Protein AF-A0A5R9DWX4-F1 (afdb_monomer_lite)

Secondary structure (DSSP, 8-state):
----TT---HHHHHHHHHTT------PPPP--SSTT---GGGSEEETTTTEEE-TTS-EEEPPPP-

Organism: NCBI:txid1817406

Radius of gyration: 17.41 Å; chains: 1; bounding box: 36×30×42 Å

pLDDT: mean 73.22, std 15.66, range [36.66, 93.56]

Foldseek 3Di:
DDDDLVPPDPVVCVVCVVVVHRPDRDDDPQDAPDVVHDDPVQWDADPVQQWIAHVVGDIDGHDDDD

Structure (mmCIF, N/CA/C/O backbone):
data_AF-A0A5R9DWX4-F1
#
_entry.id   AF-A0A5R9DWX4-F1
#
loop_
_atom_site.group_PDB
_atom_site.id
_atom_site.type_symbol
_atom_site.label_atom_id
_atom_site.label_alt_id
_atom_site.label_comp_id
_atom_site.label_asym_id
_atom_site.label_entity_id
_atom_site.label_seq_id
_atom_site.pdbx_PDB_ins_code
_atom_site.Cartn_x
_atom_site.Cartn_y
_atom_site.Cartn_z
_atom_site.occupancy
_atom_site.B_iso_or_equiv
_atom_site.auth_seq_id
_atom_site.auth_comp_id
_atom_site.auth_asym_id
_atom_site.auth_atom_id
_atom_site.pdbx_PDB_model_num
ATOM 1 N N . MET A 1 1 ? -7.694 16.693 -27.951 1.00 36.66 1 MET A N 1
ATOM 2 C CA . MET A 1 1 ? -6.823 17.163 -26.855 1.00 36.66 1 MET A CA 1
ATOM 3 C C . MET A 1 1 ? -6.241 15.919 -26.202 1.00 36.66 1 MET A C 1
ATOM 5 O O . MET A 1 1 ? -7.021 15.043 -25.852 1.00 36.66 1 MET A O 1
ATOM 9 N N . LEU A 1 2 ? -4.915 15.765 -26.176 1.00 38.31 2 LEU A N 1
ATOM 10 C CA . LEU A 1 2 ? -4.251 14.591 -25.601 1.00 38.31 2 LEU A CA 1
ATOM 11 C C . LEU A 1 2 ? -4.128 14.826 -24.090 1.00 38.31 2 LEU A C 1
ATOM 13 O O . LEU A 1 2 ? -3.394 15.719 -23.675 1.00 38.31 2 LEU A O 1
ATOM 17 N N . GLY A 1 3 ? -4.919 14.101 -23.299 1.00 44.56 3 GLY A N 1
ATOM 18 C CA . GLY A 1 3 ? -4.851 14.146 -21.841 1.00 44.56 3 GLY A CA 1
ATOM 19 C C . GLY A 1 3 ? -3.601 13.417 -21.377 1.00 44.56 3 GLY A C 1
ATOM 20 O O . GLY A 1 3 ? -3.571 12.190 -21.368 1.00 44.56 3 GLY A O 1
ATOM 21 N N . ASP A 1 4 ? -2.556 14.172 -21.058 1.00 53.59 4 ASP A N 1
ATOM 22 C CA . ASP A 1 4 ? -1.405 13.640 -20.340 1.00 53.59 4 ASP A CA 1
ATOM 23 C C . ASP A 1 4 ? -1.855 13.171 -18.946 1.00 53.59 4 ASP A C 1
ATOM 25 O O . ASP A 1 4 ? -2.666 13.833 -18.289 1.00 53.59 4 ASP A O 1
ATOM 29 N N . SER A 1 5 ? -1.353 12.015 -18.503 1.00 53.44 5 SER A N 1
ATOM 30 C CA . SER A 1 5 ? -1.743 11.334 -17.259 1.00 53.44 5 SER A CA 1
ATOM 31 C C . SER A 1 5 ? -1.546 12.172 -15.987 1.00 53.44 5 SER A C 1
ATOM 33 O O . SER A 1 5 ? -1.982 11.759 -14.915 1.00 53.44 5 SER A O 1
ATOM 35 N N . ALA A 1 6 ? -0.904 13.341 -16.084 1.00 51.94 6 ALA A N 1
ATOM 36 C CA . ALA A 1 6 ? -0.789 14.310 -15.002 1.00 51.94 6 ALA A CA 1
ATOM 37 C C . ALA A 1 6 ? -2.089 15.089 -14.708 1.00 51.94 6 ALA A C 1
ATOM 39 O O . ALA A 1 6 ? -2.179 15.731 -13.664 1.00 51.94 6 ALA A O 1
ATOM 40 N N . CYS A 1 7 ? -3.106 15.036 -15.578 1.00 51.41 7 CYS A N 1
ATOM 41 C CA . CYS A 1 7 ? -4.371 15.758 -15.394 1.00 51.41 7 CYS A CA 1
ATOM 42 C C . CYS A 1 7 ? -5.505 14.850 -14.871 1.00 51.41 7 CYS A C 1
ATOM 44 O O . CYS A 1 7 ? -6.593 14.794 -15.436 1.00 51.41 7 CYS A O 1
ATOM 46 N N . GLY A 1 8 ? -5.242 14.097 -13.800 1.00 53.84 8 GLY A N 1
ATOM 47 C CA . GLY A 1 8 ? -6.258 13.377 -13.024 1.00 53.84 8 GLY A CA 1
ATOM 48 C C . GLY A 1 8 ? -6.686 14.191 -11.804 1.00 53.84 8 GLY A C 1
ATOM 49 O O . GLY A 1 8 ? -6.417 13.790 -10.675 1.00 53.84 8 GLY A O 1
ATOM 50 N N . THR A 1 9 ? -7.262 15.378 -11.997 1.00 58.62 9 THR A N 1
ATOM 51 C CA . THR A 1 9 ? -7.788 16.173 -10.876 1.00 58.62 9 THR A CA 1
ATOM 52 C C . THR A 1 9 ? -9.040 15.487 -10.327 1.00 58.62 9 THR A C 1
ATOM 54 O O . THR A 1 9 ? -9.949 15.181 -11.096 1.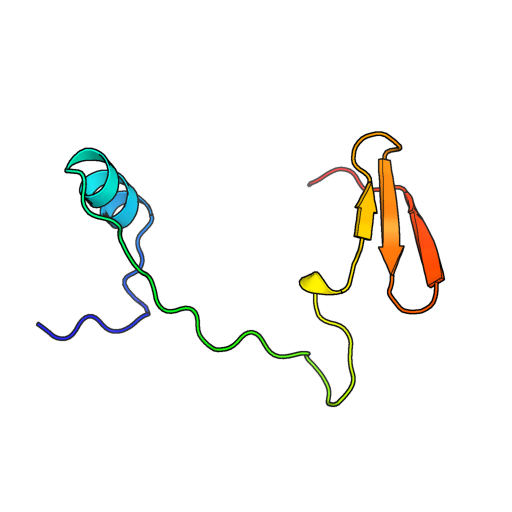00 58.62 9 THR A O 1
ATOM 57 N N . ALA A 1 10 ? -9.095 15.243 -9.013 1.00 60.31 10 ALA A N 1
ATOM 58 C CA . ALA A 1 10 ? -10.186 14.513 -8.355 1.00 60.31 10 ALA A CA 1
ATOM 59 C C . ALA A 1 10 ? -11.582 15.056 -8.717 1.00 60.31 10 ALA A C 1
ATOM 61 O O . ALA A 1 10 ? -12.492 14.274 -8.979 1.00 60.31 10 ALA A O 1
ATOM 62 N N . ASP A 1 11 ? -11.713 16.378 -8.843 1.00 61.34 11 ASP A N 1
ATOM 63 C CA . ASP A 1 11 ? -12.967 17.050 -9.204 1.00 61.34 11 ASP A CA 1
ATOM 64 C C . ASP A 1 11 ? -13.459 16.695 -10.620 1.00 61.34 11 ASP A C 1
ATOM 66 O O . ASP A 1 11 ? -14.661 16.609 -10.865 1.00 61.34 11 ASP A O 1
ATOM 70 N N . LEU A 1 12 ? -12.541 16.457 -11.564 1.00 63.22 12 LEU A N 1
ATOM 71 C CA . LEU A 1 12 ? -12.886 16.061 -12.932 1.00 63.22 12 LEU A CA 1
ATOM 72 C C . LEU A 1 12 ? -13.365 14.606 -12.976 1.00 63.22 12 LEU A C 1
ATOM 74 O O . LEU A 1 12 ? -14.327 14.297 -13.677 1.00 63.22 12 LEU A O 1
ATOM 78 N N . CYS A 1 13 ? -12.723 13.723 -12.208 1.00 63.56 13 CYS A N 1
ATOM 79 C CA . CYS A 1 13 ? -13.163 12.337 -12.064 1.00 63.56 13 CYS A CA 1
ATOM 80 C C . CYS A 1 13 ? -14.534 12.253 -11.378 1.00 63.56 13 CYS A C 1
ATOM 82 O O . CYS A 1 13 ? -15.383 11.481 -11.819 1.00 63.56 13 CYS A O 1
ATOM 84 N N . ASP A 1 14 ? -14.775 13.078 -10.356 1.00 64.31 14 ASP A N 1
ATOM 85 C CA . ASP A 1 14 ? -16.055 13.115 -9.646 1.00 64.31 14 ASP A CA 1
ATOM 86 C C . ASP A 1 14 ? -17.182 13.652 -10.541 1.00 64.31 14 ASP A C 1
ATOM 88 O O . ASP A 1 14 ? -18.248 13.045 -10.644 1.00 64.31 14 ASP A O 1
ATOM 92 N N . HIS A 1 15 ? -16.924 14.726 -11.293 1.00 63.72 15 HIS A N 1
ATOM 93 C CA . HIS A 1 15 ? -17.890 15.259 -12.250 1.00 63.72 15 HIS A CA 1
ATOM 94 C C . HIS A 1 15 ? -18.239 14.249 -13.356 1.00 63.72 15 HIS A C 1
ATOM 96 O O . HIS A 1 15 ? -19.411 14.091 -13.690 1.00 63.72 15 HIS A O 1
ATOM 102 N N . LEU A 1 16 ? -17.253 13.520 -13.897 1.00 62.38 16 LEU A N 1
ATOM 103 C CA . LEU A 1 16 ? -17.491 12.467 -14.892 1.00 62.38 16 LEU A CA 1
ATOM 104 C C . LEU A 1 16 ? -18.295 11.296 -14.307 1.00 62.38 16 LEU A C 1
ATOM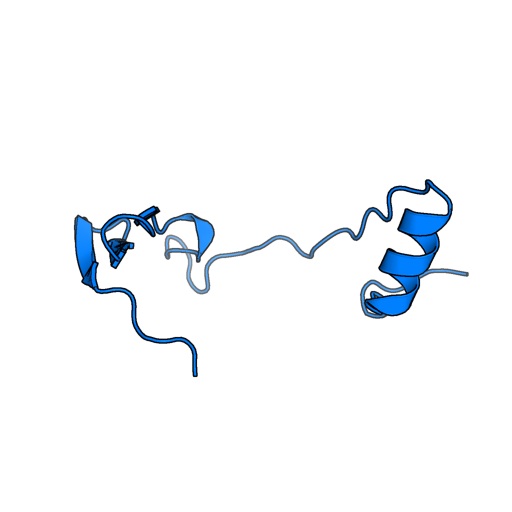 106 O O . LEU A 1 16 ? -19.237 10.832 -14.953 1.00 62.38 16 LEU A O 1
ATOM 110 N N . GLY A 1 17 ? -18.001 10.894 -13.067 1.00 66.00 17 GLY A N 1
ATOM 111 C CA . GLY A 1 17 ? -18.776 9.888 -12.341 1.00 66.00 17 GLY A CA 1
ATOM 112 C C . GLY A 1 17 ? -20.235 10.306 -12.127 1.00 66.00 17 GLY A C 1
ATOM 113 O O . GLY A 1 17 ? -21.146 9.518 -12.377 1.00 66.00 17 GLY A O 1
ATOM 114 N N . GLN A 1 18 ? -20.482 11.572 -11.769 1.00 68.00 18 GLN A N 1
ATOM 115 C CA . GLN A 1 18 ? -21.835 12.129 -11.626 1.00 68.00 18 GLN A CA 1
ATOM 116 C C . GLN A 1 18 ? -22.617 12.177 -12.951 1.00 68.00 18 GLN A C 1
ATOM 118 O O . GLN A 1 18 ? -23.846 12.157 -12.938 1.00 68.00 18 GLN A O 1
ATOM 123 N N . GLN A 1 19 ? -21.928 12.226 -14.096 1.00 65.62 19 GLN A N 1
ATOM 124 C CA . GLN A 1 19 ? -22.535 12.153 -15.432 1.00 65.62 19 GLN A CA 1
ATOM 125 C C . GLN A 1 19 ? -22.642 10.711 -15.971 1.00 65.62 19 GLN A C 1
ATOM 127 O O . GLN A 1 19 ? -23.055 10.509 -17.111 1.00 65.62 19 GLN A O 1
ATOM 132 N N . GLY A 1 20 ? -22.297 9.699 -15.164 1.00 63.47 20 GLY A N 1
ATOM 133 C CA . GLY A 1 20 ? -22.377 8.284 -15.541 1.00 63.47 20 GLY A CA 1
ATOM 134 C C . GLY A 1 20 ? -21.227 7.796 -16.428 1.00 63.47 20 GLY A C 1
ATOM 135 O O . GLY A 1 20 ? -21.326 6.719 -17.017 1.00 63.47 20 GLY A O 1
ATOM 136 N N . HIS A 1 21 ? -20.144 8.567 -16.540 1.00 62.16 21 HIS A N 1
ATOM 137 C CA . HIS A 1 21 ? -18.940 8.168 -17.259 1.00 62.16 21 HIS A CA 1
ATOM 138 C C . HIS A 1 21 ? -17.926 7.551 -16.298 1.00 62.16 21 HIS A C 1
ATOM 140 O O . HIS A 1 21 ? -17.510 8.179 -15.326 1.00 62.16 21 HIS A O 1
ATOM 146 N N . ASP A 1 22 ? -17.488 6.330 -16.603 1.00 57.75 22 ASP A N 1
ATOM 147 C CA . ASP A 1 22 ? -16.401 5.685 -15.872 1.00 57.75 22 ASP A CA 1
ATOM 148 C C . ASP A 1 22 ? -15.064 6.308 -16.302 1.00 57.75 22 ASP A C 1
ATOM 150 O O . ASP A 1 22 ? -14.578 6.105 -17.422 1.00 57.75 22 ASP A O 1
ATOM 154 N N . ALA A 1 23 ? -14.508 7.156 -15.440 1.00 59.88 23 ALA A N 1
ATOM 155 C CA . ALA A 1 23 ? -13.242 7.826 -15.681 1.00 59.88 23 ALA A CA 1
ATOM 156 C C . ALA A 1 23 ? -12.088 6.830 -15.489 1.00 59.88 23 ALA A C 1
ATOM 158 O O . ALA A 1 23 ? -11.518 6.698 -14.407 1.00 59.88 23 ALA A O 1
ATOM 159 N N . VAL A 1 24 ? -11.715 6.130 -16.563 1.00 59.84 24 VAL A N 1
ATOM 160 C CA . VAL A 1 24 ? -10.587 5.190 -16.541 1.00 59.84 24 VAL A CA 1
ATOM 161 C C . VAL A 1 24 ? -9.266 5.962 -16.597 1.00 59.84 24 VAL A C 1
ATOM 163 O O . VAL A 1 24 ? -8.710 6.222 -17.666 1.00 59.84 24 VAL A O 1
ATOM 166 N N . LEU A 1 25 ? -8.734 6.318 -15.427 1.00 63.06 25 LEU A N 1
ATOM 167 C CA . LEU A 1 25 ? -7.351 6.768 -15.300 1.00 63.06 25 LEU A CA 1
ATOM 168 C C . LEU A 1 25 ? -6.439 5.551 -15.457 1.00 63.06 25 LEU A C 1
ATOM 170 O O . LEU A 1 25 ? -6.511 4.627 -14.654 1.00 63.06 25 LEU A O 1
ATOM 174 N N . LYS A 1 26 ? -5.563 5.543 -16.469 1.00 50.94 26 LYS A N 1
ATOM 175 C CA . LYS A 1 26 ? -4.530 4.507 -16.595 1.00 50.94 26 LYS A CA 1
ATOM 176 C C . LYS A 1 26 ? -3.416 4.809 -15.588 1.00 50.94 26 LYS A C 1
ATOM 178 O O . LYS A 1 26 ? -2.627 5.722 -15.849 1.00 50.94 26 LYS A O 1
ATOM 183 N N . PRO A 1 27 ? -3.287 4.056 -14.482 1.00 59.44 27 PRO A N 1
ATOM 184 C CA . PRO A 1 27 ? -2.181 4.266 -13.570 1.00 59.44 27 PRO A CA 1
ATOM 185 C C . PRO A 1 27 ? -0.891 3.835 -14.282 1.00 59.44 27 PRO A C 1
ATOM 187 O O . PRO A 1 27 ? -0.907 2.859 -15.052 1.00 59.44 27 PRO A O 1
ATOM 190 N N . PRO A 1 28 ? 0.240 4.525 -14.060 1.00 60.06 28 PRO A N 1
ATOM 191 C CA . PRO A 1 28 ? 1.529 3.955 -14.418 1.00 60.06 28 PRO A CA 1
ATOM 192 C C . PRO A 1 28 ? 1.665 2.579 -13.745 1.00 60.06 28 PRO A C 1
ATOM 194 O O . PRO A 1 28 ? 1.130 2.380 -12.652 1.00 60.06 28 PRO A O 1
ATOM 197 N N . PRO A 1 29 ? 2.342 1.610 -14.387 1.00 64.38 29 PRO A N 1
ATOM 198 C CA . PRO A 1 29 ? 2.495 0.281 -13.814 1.00 64.38 29 PRO A CA 1
ATOM 199 C C . PRO A 1 29 ? 3.132 0.398 -12.428 1.00 64.38 29 PRO A C 1
ATOM 201 O O . PRO A 1 29 ? 4.244 0.913 -12.300 1.00 64.38 29 PRO A O 1
ATOM 204 N N . PHE A 1 30 ? 2.412 -0.064 -11.408 1.00 66.94 30 PHE A N 1
ATOM 205 C CA . PHE A 1 30 ? 2.887 -0.076 -10.034 1.00 66.94 30 PHE A CA 1
ATOM 206 C C . PHE A 1 30 ? 4.022 -1.099 -9.930 1.00 66.94 30 PHE A C 1
ATOM 208 O O . PHE A 1 30 ? 3.847 -2.273 -10.256 1.00 66.94 30 PHE A O 1
ATOM 215 N N . ARG A 1 31 ? 5.229 -0.635 -9.593 1.00 74.88 31 ARG A N 1
ATOM 216 C CA . ARG A 1 31 ? 6.440 -1.463 -9.521 1.00 74.88 31 ARG A CA 1
ATOM 217 C C . ARG A 1 31 ? 7.002 -1.417 -8.110 1.00 74.88 31 ARG A C 1
ATOM 219 O O . ARG A 1 31 ? 7.020 -0.357 -7.489 1.00 74.88 31 ARG A O 1
ATOM 226 N N . ALA A 1 32 ? 7.524 -2.551 -7.652 1.00 78.12 32 ALA A N 1
ATOM 227 C CA . ALA A 1 32 ? 8.328 -2.606 -6.439 1.00 78.12 32 ALA A CA 1
ATOM 228 C C . ALA A 1 32 ? 9.541 -1.671 -6.552 1.00 78.12 32 ALA A C 1
ATOM 230 O O . ALA A 1 32 ? 10.120 -1.511 -7.631 1.00 78.12 32 ALA A O 1
ATOM 231 N N . ALA A 1 33 ? 9.945 -1.082 -5.425 1.00 80.12 33 ALA A N 1
ATOM 232 C CA . ALA A 1 33 ? 11.082 -0.162 -5.369 1.00 80.12 33 ALA A CA 1
ATOM 233 C C . ALA A 1 33 ? 12.413 -0.832 -5.762 1.00 80.12 33 ALA A C 1
ATOM 235 O O . ALA A 1 33 ? 13.330 -0.161 -6.232 1.00 80.12 33 ALA A O 1
ATOM 236 N N . VAL A 1 34 ? 12.513 -2.155 -5.589 1.00 82.44 34 VAL A N 1
ATOM 237 C CA . VAL A 1 34 ? 13.677 -2.969 -5.956 1.00 82.44 34 VAL A CA 1
ATOM 238 C C . VAL A 1 34 ? 13.233 -4.249 -6.677 1.00 82.44 34 VAL A C 1
ATOM 240 O O . VAL A 1 34 ? 12.130 -4.738 -6.415 1.00 82.44 34 VAL A O 1
ATOM 243 N N . PRO A 1 35 ? 14.063 -4.829 -7.567 1.00 82.31 35 PRO A N 1
ATOM 244 C CA . PRO A 1 35 ? 13.772 -6.123 -8.183 1.00 82.31 35 PRO A CA 1
ATOM 245 C C . PRO A 1 35 ? 13.535 -7.210 -7.125 1.00 82.31 35 PRO A C 1
ATOM 247 O O . PRO A 1 35 ? 14.375 -7.415 -6.253 1.00 82.31 35 PRO A O 1
ATOM 250 N N . GLY A 1 36 ? 12.384 -7.886 -7.195 1.00 81.44 36 GLY A N 1
ATOM 251 C CA . GLY A 1 36 ? 11.976 -8.895 -6.207 1.00 81.44 36 GLY A CA 1
ATOM 252 C C . GLY A 1 36 ? 11.578 -8.334 -4.835 1.00 81.44 36 GLY A C 1
ATOM 253 O O . GLY A 1 36 ? 11.381 -9.106 -3.903 1.00 81.44 36 GLY A O 1
ATOM 254 N N . GLY A 1 37 ? 11.485 -7.009 -4.695 1.00 85.38 37 GLY A N 1
ATOM 255 C CA . GLY A 1 37 ? 10.997 -6.362 -3.482 1.00 85.38 37 GLY A CA 1
ATOM 256 C C . GLY A 1 37 ? 9.479 -6.427 -3.347 1.00 85.38 37 GLY A C 1
ATOM 257 O O . GLY A 1 37 ? 8.768 -6.760 -4.293 1.00 85.38 37 GLY A O 1
ATOM 258 N N . PHE A 1 38 ? 8.996 -6.049 -2.168 1.00 82.94 38 PHE A N 1
ATOM 259 C CA . PHE A 1 38 ? 7.569 -5.961 -1.879 1.00 82.94 38 PHE A CA 1
ATOM 260 C C . PHE A 1 38 ? 6.983 -4.625 -2.341 1.00 82.94 38 PHE A C 1
ATOM 262 O O . PHE A 1 38 ? 7.638 -3.579 -2.318 1.00 82.94 38 PHE A O 1
ATOM 269 N N . THR A 1 39 ? 5.725 -4.677 -2.738 1.00 84.94 39 THR A N 1
ATOM 270 C CA . THR A 1 39 ? 4.835 -3.554 -3.014 1.00 84.94 39 THR A CA 1
ATOM 271 C C . THR A 1 39 ? 3.814 -3.423 -1.889 1.00 84.94 39 THR A C 1
ATOM 273 O O . THR A 1 39 ? 3.672 -4.320 -1.060 1.00 84.94 39 THR A O 1
ATOM 276 N N . SER A 1 40 ? 3.086 -2.307 -1.843 1.00 82.81 40 SER A N 1
ATOM 277 C CA . SER A 1 40 ? 2.006 -2.132 -0.866 1.00 82.81 40 SER A CA 1
ATOM 278 C C . SER A 1 40 ? 0.885 -3.168 -1.019 1.00 82.81 40 SER A C 1
ATOM 280 O O . SER A 1 40 ? 0.275 -3.516 -0.014 1.00 82.81 40 SER A O 1
ATOM 282 N N . ASP A 1 41 ? 0.663 -3.697 -2.226 1.00 84.00 41 ASP A N 1
ATOM 283 C CA . ASP A 1 41 ? -0.354 -4.724 -2.494 1.00 84.00 41 ASP A CA 1
ATOM 284 C C . ASP A 1 41 ? -0.000 -6.092 -1.895 1.00 84.00 41 ASP A C 1
ATOM 286 O O . ASP A 1 41 ? -0.880 -6.923 -1.681 1.00 84.00 41 ASP A O 1
ATOM 290 N N . ASP A 1 42 ? 1.276 -6.332 -1.584 1.00 86.44 42 ASP A N 1
ATOM 291 C CA . ASP A 1 42 ? 1.703 -7.604 -1.003 1.00 86.44 42 ASP A CA 1
ATOM 292 C C . ASP A 1 42 ? 1.388 -7.693 0.510 1.00 86.44 42 ASP A C 1
ATOM 294 O O . A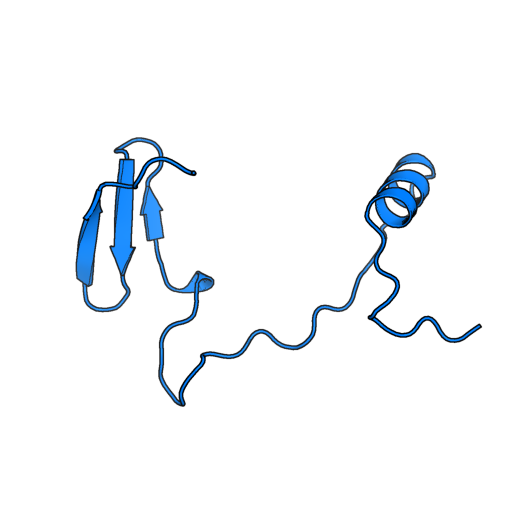SP A 1 42 ? 1.492 -8.761 1.115 1.00 86.44 42 ASP A O 1
ATOM 298 N N . PHE A 1 43 ? 0.999 -6.589 1.157 1.00 89.38 43 PHE A N 1
ATOM 299 C CA . PHE A 1 43 ? 0.694 -6.564 2.590 1.00 89.38 43 PHE A CA 1
ATOM 300 C C . PHE A 1 43 ? -0.770 -6.915 2.859 1.00 89.38 43 PHE A C 1
ATOM 302 O O . PHE A 1 43 ? -1.688 -6.296 2.326 1.00 89.38 43 PHE A O 1
ATOM 309 N N . HIS A 1 44 ? -0.998 -7.856 3.776 1.00 93.25 44 HIS A N 1
ATOM 310 C CA . HIS A 1 44 ? -2.342 -8.180 4.241 1.00 93.25 44 HIS A CA 1
ATOM 311 C C . HIS A 1 44 ? -2.718 -7.295 5.431 1.00 93.25 44 HIS A C 1
ATOM 313 O O . HIS A 1 44 ? -2.073 -7.349 6.482 1.00 93.25 44 HIS A O 1
ATOM 319 N N . ILE A 1 45 ? -3.764 -6.486 5.267 1.00 90.75 45 ILE A N 1
ATOM 320 C CA . ILE A 1 45 ? -4.259 -5.562 6.289 1.00 90.75 45 ILE A CA 1
ATOM 321 C C . ILE A 1 45 ? -5.542 -6.136 6.898 1.00 90.75 45 ILE A C 1
ATOM 323 O O . ILE A 1 45 ? -6.571 -6.212 6.233 1.00 90.75 45 ILE A O 1
ATOM 327 N N . ASP A 1 46 ? -5.488 -6.496 8.178 1.00 89.62 46 ASP A N 1
ATOM 328 C CA . ASP A 1 46 ? -6.648 -6.887 8.978 1.00 89.62 46 ASP A CA 1
ATOM 329 C C . ASP A 1 46 ? -7.093 -5.691 9.827 1.00 89.62 46 ASP A C 1
ATOM 331 O O . ASP A 1 46 ? -6.541 -5.402 10.893 1.00 89.62 46 ASP A O 1
ATOM 335 N N . THR A 1 47 ? -8.102 -4.968 9.343 1.00 88.56 47 THR A N 1
ATOM 336 C CA . THR A 1 47 ? -8.667 -3.813 10.051 1.00 88.56 47 THR A CA 1
ATOM 337 C C . THR A 1 47 ? -9.533 -4.208 11.246 1.00 88.56 47 THR A C 1
ATOM 339 O O . THR A 1 47 ? -9.702 -3.389 12.147 1.00 88.56 47 THR A O 1
ATOM 342 N N . GLY A 1 48 ? -10.045 -5.444 11.297 1.00 89.50 48 GLY A N 1
ATOM 343 C CA . GLY A 1 48 ? -10.849 -5.941 12.415 1.00 89.50 48 GLY A CA 1
ATOM 344 C C . GLY A 1 48 ? -10.005 -6.178 13.665 1.00 89.50 48 GLY A C 1
ATOM 345 O O . GLY A 1 48 ? -10.400 -5.793 14.763 1.00 89.50 48 GLY A O 1
ATOM 346 N N . ASN A 1 49 ? -8.807 -6.736 13.482 1.00 86.69 49 ASN A N 1
ATOM 347 C CA . ASN A 1 49 ? -7.851 -6.971 14.565 1.00 86.69 49 ASN A CA 1
ATOM 348 C C . ASN A 1 49 ? -6.780 -5.879 14.685 1.00 86.69 49 ASN A C 1
ATOM 350 O O . ASN A 1 49 ? -5.924 -5.957 15.566 1.00 86.69 49 ASN A O 1
ATOM 354 N N . GLY A 1 50 ? -6.803 -4.871 13.810 1.00 90.56 50 GLY A N 1
ATOM 355 C CA . GLY A 1 50 ? -5.857 -3.764 13.856 1.00 90.56 50 GLY A CA 1
ATOM 356 C C . GLY A 1 50 ? -4.423 -4.193 13.537 1.00 90.56 50 GLY A C 1
ATOM 357 O O . GLY A 1 50 ? -3.506 -3.741 14.216 1.00 90.56 50 GLY A O 1
ATOM 358 N N . GLN A 1 51 ? -4.209 -5.084 12.565 1.00 92.81 51 GLN A N 1
ATOM 359 C CA . GLN A 1 51 ? -2.899 -5.672 12.261 1.00 92.81 51 GLN A CA 1
ATOM 360 C C . GLN A 1 51 ? -2.550 -5.607 10.772 1.00 92.81 51 GLN A C 1
ATOM 362 O O . GLN A 1 51 ? -3.416 -5.614 9.902 1.00 92.81 51 GLN A O 1
ATOM 367 N N . VAL A 1 52 ? -1.251 -5.592 10.480 1.00 92.25 52 VAL A N 1
ATOM 368 C CA . VAL A 1 52 ? -0.697 -5.741 9.131 1.00 92.25 52 VAL A CA 1
ATOM 369 C C . VAL A 1 52 ? 0.286 -6.893 9.128 1.00 92.25 52 VAL A C 1
ATOM 371 O O . VAL A 1 52 ? 1.137 -6.970 10.010 1.00 92.25 52 VAL A O 1
ATOM 374 N N . THR A 1 53 ? 0.199 -7.752 8.117 1.00 93.06 53 THR A N 1
ATOM 375 C 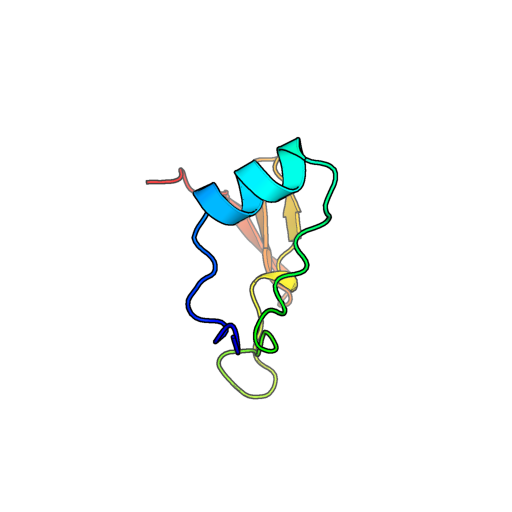CA . THR A 1 53 ? 1.155 -8.834 7.873 1.00 93.06 53 THR A CA 1
ATOM 376 C C . THR A 1 53 ? 1.921 -8.570 6.584 1.00 93.06 53 THR A C 1
ATOM 378 O O . THR A 1 53 ? 1.317 -8.326 5.540 1.00 93.06 53 THR A O 1
ATOM 381 N N . CYS A 1 54 ? 3.251 -8.602 6.652 1.00 90.56 54 CYS A N 1
ATOM 382 C CA . CYS A 1 54 ? 4.105 -8.485 5.477 1.00 90.56 54 CYS A CA 1
ATOM 383 C C . CYS A 1 54 ? 4.327 -9.855 4.807 1.00 90.56 54 CYS A C 1
ATOM 385 O O . CYS A 1 54 ? 4.215 -10.890 5.471 1.00 90.56 54 CYS A O 1
ATOM 387 N N . PRO A 1 55 ? 4.728 -9.892 3.525 1.00 88.25 55 PRO A N 1
ATOM 388 C CA . PRO A 1 55 ? 4.949 -11.147 2.791 1.00 88.25 55 PRO A CA 1
ATOM 389 C C . PRO A 1 55 ? 6.055 -12.031 3.371 1.00 88.25 55 PRO A C 1
ATOM 391 O O . PRO A 1 55 ? 6.074 -13.236 3.145 1.00 88.25 55 PRO A O 1
ATOM 394 N N . ALA A 1 56 ? 6.980 -11.442 4.133 1.00 87.00 56 ALA A N 1
ATOM 395 C CA . ALA A 1 56 ? 8.012 -12.176 4.861 1.00 87.00 56 ALA A CA 1
ATOM 396 C C . ALA A 1 56 ? 7.487 -12.843 6.154 1.00 87.00 56 ALA A C 1
ATOM 398 O O . ALA A 1 56 ? 8.263 -13.457 6.880 1.00 87.00 56 ALA A O 1
ATOM 399 N N . GLY A 1 57 ? 6.185 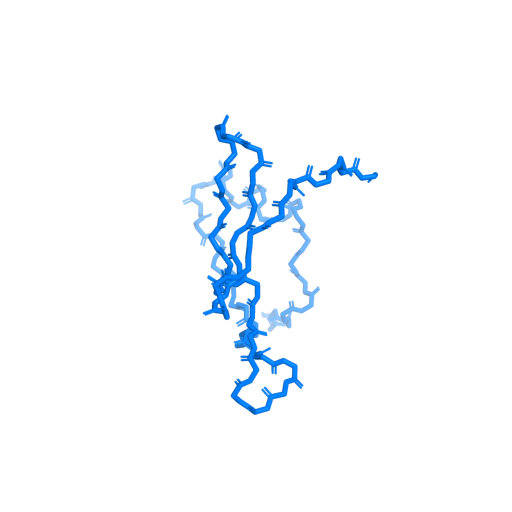-12.730 6.454 1.00 89.44 57 GLY A N 1
ATOM 400 C CA . GLY A 1 57 ? 5.528 -13.377 7.593 1.00 89.44 57 GLY A CA 1
ATOM 401 C C . GLY A 1 57 ? 5.577 -12.590 8.905 1.00 89.44 57 GLY A C 1
ATOM 402 O O . GLY A 1 57 ? 5.267 -13.147 9.955 1.00 89.44 57 GLY A O 1
ATOM 403 N N . HIS A 1 58 ? 5.962 -11.311 8.882 1.00 91.75 58 HIS A N 1
ATOM 404 C CA . HIS A 1 58 ? 5.948 -10.470 10.082 1.00 91.75 58 HIS A CA 1
ATOM 405 C C . HIS A 1 58 ? 4.602 -9.770 10.247 1.00 91.75 58 HIS A C 1
ATOM 407 O O . HIS A 1 58 ? 4.119 -9.144 9.305 1.00 91.75 58 HIS A O 1
ATOM 413 N N . THR A 1 59 ? 4.050 -9.806 11.460 1.00 93.56 59 THR A N 1
ATOM 414 C CA . THR A 1 59 ? 2.798 -9.124 11.805 1.00 93.56 59 THR A CA 1
ATOM 415 C C . THR A 1 59 ? 3.053 -8.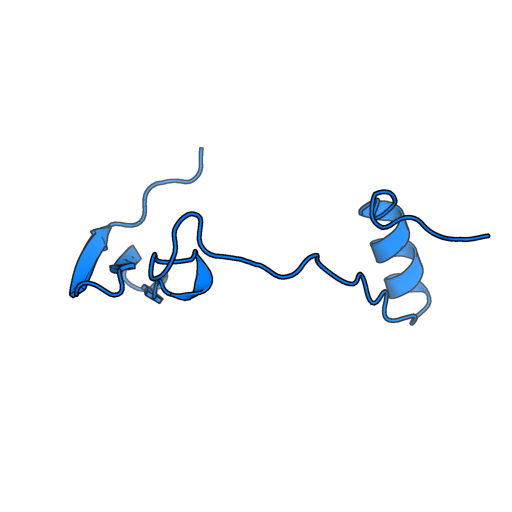012 12.818 1.00 93.56 59 THR A C 1
ATOM 417 O O . THR A 1 59 ? 3.749 -8.218 13.813 1.00 93.56 59 THR A O 1
ATOM 420 N N . VAL A 1 60 ? 2.496 -6.828 12.563 1.00 92.69 60 VAL A N 1
ATOM 421 C CA . VAL A 1 60 ? 2.611 -5.638 13.421 1.00 92.69 60 VAL A CA 1
ATOM 422 C C . VAL A 1 60 ? 1.245 -4.968 13.609 1.00 92.69 60 VAL A C 1
ATOM 424 O O . VAL A 1 60 ? 0.389 -5.091 12.731 1.00 92.69 60 VAL A O 1
ATOM 427 N N . PRO A 1 61 ? 1.010 -4.241 14.718 1.00 92.44 61 PRO A N 1
ATOM 428 C CA . PRO A 1 61 ? -0.217 -3.470 14.889 1.00 92.44 61 PRO A CA 1
ATOM 429 C C . PRO A 1 61 ? -0.293 -2.302 13.892 1.00 92.44 61 PRO A C 1
ATOM 431 O O . PRO A 1 61 ? 0.710 -1.645 13.604 1.00 92.44 61 PRO A O 1
ATOM 434 N N . LEU A 1 62 ? -1.498 -2.017 13.396 1.00 89.75 62 LEU A N 1
ATOM 435 C CA . LEU A 1 62 ? -1.801 -0.851 12.570 1.00 89.75 62 LEU A CA 1
ATOM 436 C C . LEU A 1 62 ? -1.569 0.434 13.375 1.00 89.75 62 LEU A C 1
ATOM 438 O O . LEU A 1 62 ? -2.159 0.647 14.437 1.00 89.75 62 LEU A O 1
ATOM 442 N N . GLY A 1 63 ? -0.707 1.307 12.854 1.00 83.94 63 GLY A N 1
ATOM 443 C CA . GLY A 1 63 ? -0.491 2.638 13.412 1.00 83.94 63 GLY A CA 1
ATOM 444 C C . GLY A 1 63 ? -1.695 3.555 13.186 1.00 83.94 63 GLY A C 1
ATOM 445 O O . GLY A 1 63 ? -2.481 3.362 12.259 1.00 83.94 63 GLY A O 1
ATOM 446 N N . LYS A 1 64 ? -1.832 4.593 14.019 1.00 78.81 64 LYS A N 1
ATOM 447 C CA . LYS A 1 64 ? -2.828 5.644 13.775 1.00 78.81 64 LYS A CA 1
ATOM 448 C C . LYS A 1 64 ? -2.420 6.446 12.528 1.00 78.81 64 LYS A C 1
ATOM 450 O O . LYS A 1 64 ? -1.260 6.862 12.472 1.00 78.81 64 LYS A O 1
ATOM 455 N N . PRO A 1 65 ? -3.327 6.691 11.563 1.00 68.62 65 PRO A N 1
ATOM 456 C CA . PRO A 1 65 ? -3.052 7.640 10.490 1.00 68.62 65 PRO A CA 1
ATOM 457 C C . PRO A 1 65 ? -2.787 9.023 11.105 1.00 68.62 65 PRO A C 1
ATOM 459 O O . PRO A 1 65 ? -3.474 9.422 12.049 1.00 68.62 65 PRO A O 1
ATOM 462 N N . ARG A 1 66 ? -1.737 9.698 10.629 1.00 54.59 66 ARG A N 1
ATOM 463 C CA . ARG A 1 66 ? -1.338 11.042 11.068 1.00 54.59 66 ARG A CA 1
ATOM 464 C C . ARG A 1 66 ? -2.040 12.107 10.240 1.00 54.59 66 ARG A C 1
ATOM 466 O O . ARG A 1 66 ? -2.147 11.894 9.014 1.00 54.59 66 ARG A O 1
#

Sequence (66 aa):
MLGDSACGTADLCDHLGQQGHDAVLKPPPFRAAVPGGFTSDDFHIDTGNGQVTCPAGHTVPLGKPR